Protein AF-A0A1R3GRG8-F1 (afdb_monomer_lite)

Foldseek 3Di:
DDDPQDPVDRPDDADDDPDQDDPVCLCVQVPDQFQEAEAPDADQVRVLVNVLSCVVVVHHYEYEADPPQDDDPVQKDKDWLLPDDQGPSSVSSCVCCCPVPVDRTPHIYIDGPDHRPDDPDPPPDDPDDDDPPDDDPPPDDDDDDDDDDDDDDDHD

Structure (mmCIF, N/CA/C/O backbone):
data_AF-A0A1R3GRG8-F1
#
_entry.id   AF-A0A1R3GRG8-F1
#
loop_
_atom_site.group_PDB
_atom_site.id
_atom_site.type_symbol
_atom_site.label_atom_id
_atom_site.label_alt_id
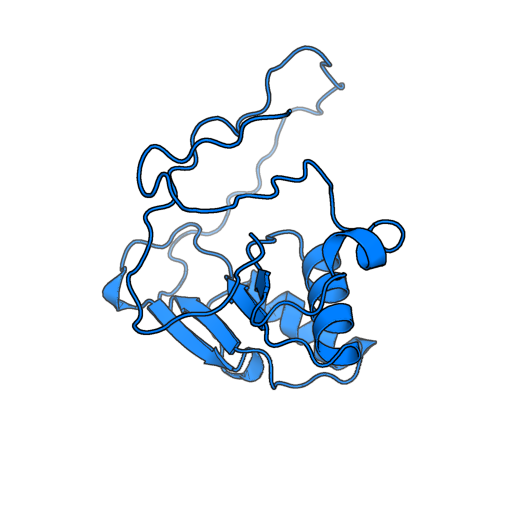_atom_site.label_comp_id
_atom_site.label_asym_id
_atom_site.label_entity_id
_atom_site.label_seq_id
_atom_site.pdbx_PDB_ins_code
_atom_site.Cartn_x
_atom_site.Cartn_y
_atom_site.Cartn_z
_atom_site.occupancy
_atom_site.B_iso_or_equiv
_atom_site.auth_seq_id
_atom_site.auth_comp_id
_atom_site.auth_asym_id
_atom_site.auth_atom_id
_atom_site.pdbx_PDB_model_num
ATOM 1 N N . MET A 1 1 ? -12.083 29.064 0.653 1.00 36.91 1 MET A N 1
ATOM 2 C CA . MET A 1 1 ? -12.461 28.361 -0.592 1.00 36.91 1 MET A CA 1
ATOM 3 C C . MET A 1 1 ? -11.155 27.931 -1.253 1.00 36.91 1 MET A C 1
ATOM 5 O O . MET A 1 1 ? -10.598 28.683 -2.039 1.00 36.91 1 MET A O 1
ATOM 9 N N . LEU A 1 2 ? -10.562 26.825 -0.795 1.00 38.34 2 LEU A N 1
ATOM 10 C CA . LEU A 1 2 ? -9.263 26.352 -1.289 1.00 38.34 2 LEU A CA 1
ATOM 11 C C . LEU A 1 2 ? -9.532 25.458 -2.500 1.00 38.34 2 LEU A C 1
ATOM 13 O O . LEU A 1 2 ? -10.153 24.411 -2.370 1.00 38.34 2 LEU A O 1
ATOM 17 N N . GLY A 1 3 ? -9.188 25.956 -3.685 1.00 44.47 3 GLY A N 1
ATOM 18 C CA . GLY A 1 3 ? -9.471 25.296 -4.953 1.00 44.47 3 GLY A CA 1
ATOM 19 C C . GLY A 1 3 ? -8.442 24.219 -5.273 1.00 44.47 3 GLY A C 1
ATOM 20 O O . GLY A 1 3 ? -7.265 24.512 -5.447 1.00 44.47 3 GLY A O 1
ATOM 21 N N . THR A 1 4 ? -8.907 22.988 -5.422 1.00 49.69 4 THR A N 1
ATOM 22 C CA . THR A 1 4 ? -8.177 21.843 -5.977 1.00 49.69 4 THR A CA 1
ATOM 23 C C . THR A 1 4 ? -8.708 21.560 -7.386 1.00 49.69 4 THR A C 1
ATOM 25 O O . THR A 1 4 ? -9.335 20.538 -7.650 1.00 49.69 4 THR A O 1
ATOM 28 N N . SER A 1 5 ? -8.531 22.499 -8.324 1.00 55.28 5 SER A N 1
ATOM 29 C CA . SER A 1 5 ? -9.047 22.306 -9.686 1.00 55.28 5 SER A CA 1
ATOM 30 C C . SER A 1 5 ? -8.204 21.277 -10.446 1.00 55.28 5 SER A C 1
ATOM 32 O O . SER A 1 5 ? -7.058 21.544 -10.816 1.00 55.28 5 SER A O 1
ATOM 34 N N . CYS A 1 6 ? -8.776 20.108 -10.723 1.00 65.88 6 CYS A N 1
ATOM 35 C CA . CYS A 1 6 ? -8.187 19.128 -11.626 1.00 65.88 6 CYS A CA 1
ATOM 36 C C . CYS A 1 6 ? -8.429 19.549 -13.079 1.00 65.88 6 CYS A C 1
ATOM 38 O O . CYS A 1 6 ? -9.559 19.518 -13.555 1.00 65.88 6 CYS A O 1
ATOM 40 N N . ASN A 1 7 ? -7.373 19.889 -13.822 1.00 83.50 7 ASN A N 1
ATOM 41 C CA . ASN A 1 7 ? -7.490 20.244 -15.246 1.00 83.50 7 ASN A CA 1
ATOM 42 C C . ASN A 1 7 ? -7.801 19.033 -16.160 1.00 83.50 7 ASN A C 1
ATOM 44 O O . ASN A 1 7 ? -7.895 19.170 -17.375 1.00 83.50 7 ASN A O 1
ATOM 48 N N . ILE A 1 8 ? -7.907 17.826 -15.592 1.00 86.94 8 ILE A N 1
ATOM 49 C CA . ILE A 1 8 ? -8.230 16.590 -16.321 1.00 86.94 8 ILE A CA 1
ATOM 50 C C . ILE A 1 8 ? -9.722 16.268 -16.193 1.00 86.94 8 ILE A C 1
ATOM 52 O O . ILE A 1 8 ? -10.352 15.867 -17.169 1.00 86.94 8 ILE A O 1
ATOM 56 N N . PHE A 1 9 ? -10.282 16.438 -14.994 1.00 87.94 9 PHE A N 1
ATOM 57 C CA . PHE A 1 9 ? -11.693 16.196 -14.709 1.00 87.94 9 PHE A CA 1
ATOM 58 C C . PHE A 1 9 ? -12.202 17.285 -13.752 1.00 87.94 9 PHE A C 1
ATOM 60 O O . PHE A 1 9 ? -12.098 17.113 -12.535 1.00 87.94 9 PHE A O 1
ATOM 67 N N . PRO A 1 10 ? -12.677 18.430 -14.278 1.00 86.81 10 PRO A N 1
ATOM 68 C CA . PRO A 1 10 ? -13.030 19.603 -13.474 1.00 86.81 10 PRO A CA 1
ATOM 69 C C . PRO A 1 10 ? -14.149 19.365 -12.456 1.00 86.81 10 PRO A C 1
ATOM 71 O O . PRO A 1 10 ? -14.221 20.061 -11.449 1.00 86.81 10 PRO A O 1
ATOM 74 N N . GLU A 1 11 ? -15.015 18.383 -12.701 1.00 89.94 11 GLU A N 1
ATOM 75 C CA . GLU A 1 11 ? -16.097 17.988 -11.799 1.00 89.94 11 GLU A CA 1
ATOM 76 C C . GLU A 1 11 ? -15.613 17.106 -10.635 1.00 89.94 11 GLU A C 1
ATOM 78 O O . GLU A 1 11 ? -16.390 16.802 -9.727 1.00 89.94 11 GLU A O 1
ATOM 83 N N . CYS A 1 12 ? -14.346 16.672 -10.652 1.00 87.75 12 CYS A N 1
ATOM 84 C CA . CYS A 1 12 ? -13.744 15.930 -9.551 1.00 87.75 12 CYS A CA 1
ATOM 85 C C . CYS A 1 12 ? -13.698 16.802 -8.296 1.00 87.75 12 CYS A C 1
ATOM 87 O O . CYS A 1 12 ? -13.105 17.879 -8.299 1.00 87.75 12 CYS A O 1
ATOM 89 N N . GLN A 1 13 ? -14.271 16.301 -7.206 1.00 87.00 13 GLN A N 1
ATOM 90 C CA . GLN A 1 13 ? -14.049 16.874 -5.887 1.00 87.00 13 GLN A CA 1
ATOM 91 C C . GLN A 1 13 ? -12.779 16.259 -5.312 1.00 87.00 13 GLN A C 1
ATOM 93 O O . GLN A 1 13 ? -12.706 15.044 -5.139 1.00 87.00 13 GLN A O 1
ATOM 98 N N . ILE A 1 14 ? -11.780 17.097 -5.051 1.00 87.88 14 ILE A N 1
ATOM 99 C CA . ILE A 1 14 ? -10.496 16.673 -4.500 1.00 87.88 14 ILE A CA 1
ATOM 100 C C . ILE A 1 14 ? -10.332 17.314 -3.129 1.00 87.88 14 ILE A C 1
ATOM 102 O O . ILE A 1 14 ? -10.296 18.538 -3.018 1.00 87.88 14 ILE A O 1
ATOM 106 N N . ASP A 1 15 ? -10.186 16.483 -2.107 1.00 88.44 15 ASP A N 1
ATOM 107 C CA . ASP A 1 15 ? -9.777 16.899 -0.769 1.00 88.44 15 ASP A CA 1
ATOM 108 C C . ASP A 1 15 ? -8.303 16.521 -0.577 1.00 88.44 15 ASP A C 1
ATOM 110 O O . ASP A 1 15 ? -7.983 15.382 -0.251 1.00 88.44 15 ASP A O 1
ATOM 114 N N . ALA A 1 16 ? -7.395 17.447 -0.893 1.00 89.06 16 ALA A N 1
ATOM 115 C CA . ALA A 1 16 ? -5.959 17.208 -0.781 1.00 89.06 16 ALA A CA 1
ATOM 116 C C . ALA A 1 16 ? -5.478 17.539 0.634 1.00 89.06 16 ALA A C 1
ATOM 118 O O . ALA A 1 16 ? -5.686 18.657 1.111 1.00 89.06 16 ALA A O 1
ATOM 119 N N . ARG A 1 17 ? -4.791 16.589 1.277 1.00 85.06 17 ARG A N 1
ATOM 120 C CA . ARG A 1 17 ? -4.282 16.741 2.644 1.00 85.06 17 ARG A CA 1
ATOM 121 C C . ARG A 1 17 ? -2.775 16.542 2.688 1.00 85.06 17 ARG A C 1
ATOM 123 O O . ARG A 1 17 ? -2.263 15.506 2.278 1.00 85.06 17 ARG A O 1
ATOM 130 N N . GLU A 1 18 ? -2.067 17.539 3.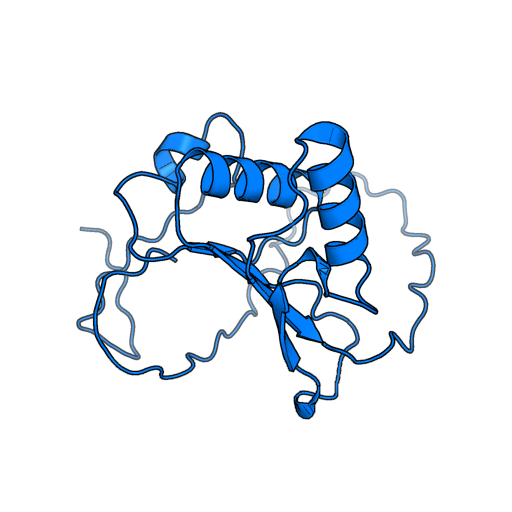200 1.00 88.62 18 GLU A N 1
ATOM 131 C CA . GLU A 1 18 ? -0.618 17.484 3.394 1.00 88.62 18 GLU A CA 1
ATOM 132 C C . GLU A 1 18 ? -0.313 16.935 4.793 1.00 88.62 18 GLU A C 1
ATOM 134 O O . GLU A 1 18 ? -0.030 17.679 5.728 1.00 88.62 18 GLU A O 1
ATOM 139 N N . LEU A 1 19 ? -0.453 15.616 4.949 1.00 85.56 19 LEU A N 1
ATOM 140 C CA . LEU A 1 19 ? -0.271 14.914 6.220 1.00 85.56 19 LEU A CA 1
ATOM 141 C C . LEU A 1 19 ? 0.588 13.665 6.027 1.00 85.56 19 LEU A C 1
ATOM 143 O O . LEU A 1 19 ? 0.456 12.944 5.039 1.00 85.56 19 LEU A O 1
ATOM 147 N N . LEU A 1 20 ? 1.445 13.386 7.008 1.00 88.06 20 LEU A N 1
ATOM 148 C CA . LEU A 1 20 ? 2.100 12.089 7.127 1.00 88.06 20 LEU A CA 1
ATOM 149 C C . LEU A 1 20 ? 1.225 11.157 7.962 1.00 88.06 20 LEU A C 1
ATOM 151 O O . LEU A 1 20 ? 0.583 11.576 8.926 1.00 88.06 20 LEU A O 1
ATOM 155 N N . TYR A 1 21 ? 1.208 9.882 7.585 1.00 90.06 21 TYR A N 1
ATOM 156 C CA . TYR A 1 21 ? 0.467 8.880 8.332 1.00 90.06 21 TYR A CA 1
ATOM 157 C C . TYR A 1 21 ? 1.235 8.459 9.587 1.00 90.06 21 TYR A C 1
ATOM 159 O O . TYR A 1 21 ? 2.352 7.946 9.502 1.00 90.06 21 TYR A O 1
ATOM 167 N N . ASP A 1 22 ? 0.599 8.618 10.739 1.00 87.94 22 ASP A N 1
ATOM 168 C CA . ASP A 1 22 ? 1.013 8.064 12.018 1.00 87.94 22 ASP A CA 1
ATOM 169 C C . ASP A 1 22 ? -0.226 7.732 12.870 1.00 87.94 22 ASP A C 1
ATOM 171 O O . ASP A 1 22 ? -1.370 7.873 12.437 1.00 87.94 22 ASP A O 1
ATOM 175 N N . SER A 1 23 ? -0.018 7.257 14.099 1.00 87.31 23 SER A N 1
ATOM 176 C CA . SER A 1 23 ? -1.124 6.898 14.994 1.00 87.31 23 SER A CA 1
ATOM 177 C C . SER A 1 23 ? -2.021 8.076 15.389 1.00 87.31 23 SER A C 1
ATOM 179 O O . SER A 1 23 ? -3.168 7.856 15.768 1.00 87.31 23 SER A O 1
ATOM 181 N N . SER A 1 24 ? -1.504 9.306 15.363 1.00 91.19 24 SER A N 1
ATOM 182 C CA . SER A 1 24 ? -2.253 10.513 15.721 1.00 91.19 24 SER A CA 1
ATOM 183 C C . SER A 1 24 ? -3.081 11.057 14.556 1.00 91.19 24 SER A C 1
ATOM 185 O O . SER A 1 24 ? -4.168 11.580 14.793 1.00 91.19 24 SER A O 1
ATOM 187 N N . SER A 1 25 ? -2.619 10.871 13.314 1.00 89.44 25 SER A N 1
ATOM 188 C CA . SER A 1 25 ? -3.325 11.289 12.095 1.00 89.44 25 SER A CA 1
ATOM 189 C C . SER A 1 25 ? -4.243 10.212 11.499 1.00 89.44 25 SER A C 1
ATOM 191 O O . SER A 1 25 ? -5.028 10.514 10.600 1.00 89.44 25 SER A O 1
ATOM 193 N N . GLU A 1 26 ? -4.202 8.972 12.007 1.00 90.56 26 GLU A N 1
ATOM 194 C CA . GLU A 1 26 ? -4.985 7.838 11.486 1.00 90.56 26 GLU A CA 1
ATOM 195 C C . GLU A 1 26 ? -6.481 8.156 11.344 1.00 90.56 26 GLU A C 1
ATOM 197 O O . GLU A 1 26 ? -7.069 7.883 10.299 1.00 90.56 26 GLU A O 1
ATOM 202 N N . GLU A 1 27 ? -7.103 8.714 12.387 1.00 91.31 27 GLU A N 1
ATOM 203 C CA . GLU A 1 27 ? -8.543 8.990 12.373 1.00 91.31 27 GLU A CA 1
ATOM 204 C C . GLU A 1 27 ? -8.899 10.057 11.347 1.00 91.31 27 GLU A C 1
ATOM 206 O O . GLU A 1 27 ? -9.891 9.924 10.640 1.00 91.31 27 GLU A O 1
ATOM 211 N N . GLU A 1 28 ? -8.068 11.087 11.219 1.00 90.31 28 GLU A N 1
ATOM 212 C CA . GLU A 1 28 ? -8.277 12.125 10.223 1.00 90.31 28 GLU A CA 1
ATOM 213 C C . GLU A 1 28 ? -8.185 11.534 8.812 1.00 90.31 28 GLU A C 1
ATOM 215 O O . GLU A 1 28 ? -9.119 11.691 8.021 1.00 90.31 28 GLU A O 1
ATOM 220 N N . ILE A 1 29 ? -7.110 10.794 8.520 1.00 89.94 29 ILE A N 1
ATOM 221 C CA . ILE A 1 29 ? -6.810 10.247 7.189 1.00 89.94 29 ILE A CA 1
ATOM 222 C C . ILE A 1 29 ? -7.809 9.158 6.771 1.00 89.94 29 ILE A C 1
ATOM 224 O O . ILE A 1 29 ? -8.241 9.140 5.621 1.00 89.94 29 ILE A O 1
ATOM 228 N N . LEU A 1 30 ? -8.195 8.258 7.680 1.00 90.75 30 LEU A N 1
ATOM 229 C CA . LEU A 1 30 ? -9.062 7.106 7.381 1.00 90.75 30 LEU A CA 1
ATOM 230 C C . LEU A 1 30 ? -10.544 7.334 7.732 1.00 90.75 30 LEU A C 1
ATOM 232 O O . LEU A 1 30 ? -11.329 6.379 7.742 1.00 90.75 30 LEU A O 1
ATOM 236 N N . SER A 1 31 ? -10.941 8.571 8.043 1.00 86.94 31 SER A N 1
ATOM 237 C CA . SER A 1 31 ? -12.345 8.935 8.274 1.00 86.94 31 SER A CA 1
ATOM 238 C C . SER A 1 31 ? -13.185 8.898 6.988 1.00 86.94 31 SER A C 1
ATOM 240 O O . SER A 1 31 ? -12.680 8.820 5.871 1.00 86.94 31 SER A O 1
ATOM 242 N N . GLY A 1 32 ? -14.512 8.968 7.137 1.00 83.62 32 GLY A N 1
ATOM 243 C CA . GLY A 1 32 ? -15.425 9.213 6.013 1.00 83.62 32 GLY A CA 1
ATOM 244 C C . GLY A 1 32 ? -15.890 7.979 5.235 1.00 83.62 32 GLY A C 1
ATOM 245 O O . GLY A 1 32 ? -16.634 8.145 4.273 1.00 83.62 32 GLY A O 1
ATOM 246 N N . ASN A 1 33 ? -15.530 6.762 5.666 1.00 84.62 33 ASN A N 1
ATOM 247 C CA . ASN A 1 33 ? -15.930 5.490 5.040 1.00 84.62 33 ASN A CA 1
ATOM 248 C C . ASN A 1 33 ? -15.698 5.469 3.517 1.00 84.62 33 ASN A C 1
ATOM 250 O O . ASN A 1 33 ? -16.662 5.357 2.752 1.00 84.62 33 ASN A O 1
ATOM 254 N N . PRO A 1 34 ? -14.439 5.588 3.062 1.00 91.00 34 PRO A N 1
ATOM 255 C CA . PRO A 1 34 ? -14.140 5.541 1.640 1.00 91.00 34 PRO A CA 1
ATOM 256 C C . PRO A 1 34 ? -14.585 4.201 1.042 1.00 91.00 34 PRO A C 1
ATOM 258 O O . PRO A 1 34 ? -14.416 3.145 1.658 1.00 91.00 34 PRO A O 1
ATOM 261 N N . ASP A 1 35 ? -15.107 4.228 -0.187 1.00 91.44 35 ASP A N 1
ATOM 262 C CA . ASP A 1 35 ? -15.422 2.999 -0.926 1.00 91.44 35 ASP A CA 1
ATOM 263 C C . ASP A 1 35 ? -14.162 2.148 -1.133 1.00 91.44 35 ASP A C 1
ATOM 265 O O . ASP A 1 35 ? -14.223 0.913 -1.208 1.00 91.44 35 ASP A O 1
ATOM 269 N N . PHE A 1 36 ? -13.019 2.831 -1.225 1.00 95.06 36 PHE A N 1
ATOM 270 C CA . PHE A 1 36 ? -11.735 2.222 -1.462 1.00 95.06 36 PHE A CA 1
ATOM 271 C C . PHE A 1 36 ? -10.570 3.119 -1.017 1.00 95.06 36 PHE A C 1
ATOM 273 O O . PHE A 1 36 ? -10.639 4.343 -1.122 1.00 95.06 36 PHE A O 1
ATOM 280 N N . VAL A 1 37 ? -9.480 2.492 -0.585 1.00 95.81 37 VAL A N 1
ATOM 281 C CA . VAL A 1 37 ? -8.231 3.126 -0.158 1.00 95.81 37 VAL A CA 1
ATOM 282 C C . VAL A 1 37 ? -7.096 2.668 -1.073 1.00 95.81 37 VAL A C 1
ATOM 284 O O . VAL A 1 37 ? -6.915 1.469 -1.298 1.00 95.81 37 VAL A O 1
ATOM 287 N N . LEU A 1 38 ? -6.322 3.612 -1.603 1.00 96.69 38 LEU A N 1
ATOM 288 C CA . LEU A 1 38 ? -5.149 3.325 -2.429 1.00 96.69 38 LEU A CA 1
ATOM 289 C C . LEU A 1 38 ? -3.882 3.653 -1.640 1.00 96.69 38 LEU A C 1
ATOM 291 O O . LEU A 1 38 ? -3.634 4.801 -1.300 1.00 96.69 38 LEU A O 1
ATOM 295 N N . ASP A 1 39 ? -3.074 2.641 -1.350 1.00 96.19 39 ASP A N 1
ATOM 296 C CA . ASP A 1 39 ? -1.843 2.807 -0.578 1.00 96.19 39 ASP A CA 1
ATOM 297 C C . ASP A 1 39 ? -0.619 2.864 -1.500 1.00 96.19 39 ASP A C 1
ATOM 299 O O . ASP A 1 39 ? -0.290 1.884 -2.168 1.00 96.19 39 ASP A O 1
ATOM 303 N N . CYS A 1 40 ? 0.090 3.993 -1.480 1.00 94.69 40 CYS A N 1
ATOM 304 C CA . CYS A 1 40 ? 1.340 4.227 -2.214 1.00 94.69 40 CYS A CA 1
ATOM 305 C C . CYS A 1 40 ? 2.539 4.499 -1.279 1.00 94.69 40 CYS A C 1
ATOM 307 O O . CYS A 1 40 ? 3.503 5.153 -1.674 1.00 94.69 40 CYS A O 1
ATOM 309 N N . ILE A 1 41 ? 2.482 4.033 -0.027 1.00 92.56 41 ILE A N 1
ATOM 310 C CA . ILE A 1 41 ? 3.525 4.237 0.987 1.00 92.56 41 ILE A CA 1
ATOM 311 C C . ILE A 1 41 ? 4.692 3.267 0.752 1.00 92.56 41 ILE A C 1
ATOM 313 O O . ILE A 1 41 ? 4.484 2.064 0.591 1.00 92.56 41 ILE A O 1
ATOM 317 N N . GLU A 1 42 ? 5.928 3.771 0.806 1.00 89.75 42 GLU A N 1
ATOM 318 C CA . GLU A 1 42 ? 7.153 2.970 0.614 1.00 89.75 42 GLU A CA 1
ATOM 319 C C . GLU A 1 42 ? 7.912 2.679 1.926 1.00 89.75 42 GLU A C 1
ATOM 321 O O . GLU A 1 42 ? 8.723 1.754 1.989 1.00 89.75 42 GLU A O 1
ATOM 326 N N . ASN A 1 43 ? 7.658 3.438 3.000 1.00 92.38 43 ASN A N 1
ATOM 327 C CA . ASN A 1 43 ? 8.233 3.151 4.316 1.00 92.38 43 ASN A CA 1
ATOM 328 C C . ASN A 1 43 ? 7.550 1.919 4.937 1.00 92.38 43 ASN A C 1
ATOM 330 O O . ASN A 1 43 ? 6.329 1.897 5.080 1.00 92.38 43 ASN A O 1
ATOM 334 N N . ILE A 1 44 ? 8.339 0.909 5.322 1.00 93.50 44 ILE A N 1
ATOM 335 C CA . ILE A 1 44 ? 7.831 -0.390 5.797 1.00 93.50 44 ILE A CA 1
ATOM 336 C C . ILE A 1 44 ? 6.931 -0.232 7.027 1.00 93.50 44 ILE A C 1
ATOM 338 O O . ILE A 1 44 ? 5.803 -0.719 7.007 1.00 93.50 44 ILE A O 1
ATOM 342 N N . ASP A 1 45 ? 7.404 0.452 8.070 1.00 93.06 45 ASP A N 1
ATOM 343 C CA . ASP A 1 45 ? 6.694 0.543 9.3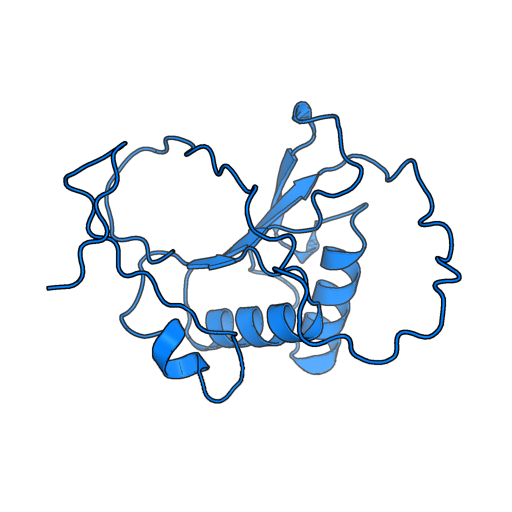53 1.00 93.06 45 ASP A CA 1
ATOM 344 C C . ASP A 1 45 ? 5.382 1.320 9.212 1.00 93.06 45 ASP A C 1
ATOM 346 O O . ASP A 1 45 ? 4.328 0.881 9.679 1.00 93.06 45 ASP A O 1
ATOM 350 N N . THR A 1 46 ? 5.433 2.435 8.479 1.00 95.31 46 THR A N 1
ATOM 351 C CA . THR A 1 46 ? 4.262 3.274 8.190 1.00 95.31 46 THR A CA 1
ATOM 352 C C . THR A 1 46 ? 3.224 2.486 7.396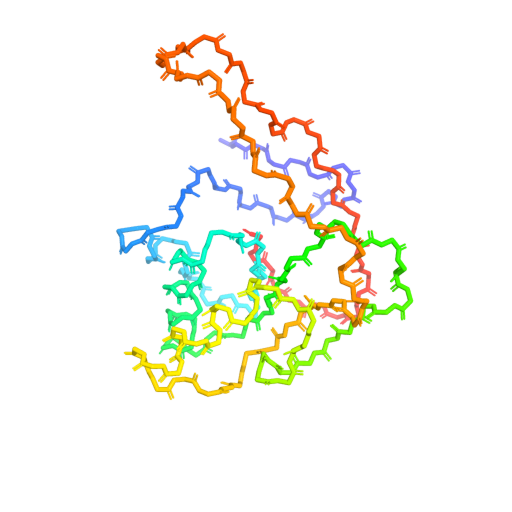 1.00 95.31 46 THR A C 1
ATOM 354 O O . THR A 1 46 ? 2.049 2.470 7.754 1.00 95.31 46 THR A O 1
ATOM 357 N N . LYS A 1 47 ? 3.660 1.766 6.354 1.00 95.75 47 LYS A N 1
ATOM 358 C CA . LYS A 1 47 ? 2.784 0.945 5.513 1.00 95.75 47 LYS A CA 1
ATOM 359 C C . LYS A 1 47 ? 2.140 -0.196 6.295 1.00 95.75 47 LYS A C 1
ATOM 361 O O . LYS A 1 47 ? 0.953 -0.453 6.139 1.00 95.75 47 LYS A O 1
ATOM 366 N N . VAL A 1 48 ? 2.899 -0.878 7.154 1.00 97.62 48 VAL A N 1
ATOM 367 C CA . VAL A 1 48 ? 2.359 -1.939 8.018 1.00 97.62 48 VAL A CA 1
ATOM 368 C C . VAL A 1 48 ? 1.289 -1.369 8.944 1.00 97.62 48 VAL A C 1
ATOM 370 O O . VAL A 1 48 ? 0.179 -1.897 8.963 1.00 97.62 48 VAL A O 1
ATOM 373 N N . SER A 1 49 ? 1.585 -0.275 9.652 1.00 97.00 49 SER A N 1
ATOM 374 C CA . SER A 1 49 ? 0.624 0.393 10.542 1.00 97.00 49 SER A CA 1
ATOM 375 C C . SER A 1 49 ? -0.653 0.812 9.797 1.00 97.00 49 SER A C 1
ATOM 377 O O . SER A 1 49 ? -1.765 0.541 10.253 1.00 97.00 49 SER A O 1
ATOM 379 N N . PHE A 1 50 ? -0.500 1.381 8.599 1.00 96.94 50 PHE A N 1
ATOM 380 C CA . PHE A 1 50 ? -1.603 1.784 7.725 1.00 96.94 50 PHE A CA 1
ATOM 381 C C . PHE A 1 50 ? -2.492 0.610 7.302 1.00 96.94 50 PHE A C 1
ATOM 383 O O . PHE A 1 50 ? -3.718 0.660 7.426 1.00 96.94 50 PHE A O 1
ATOM 390 N N . LEU A 1 51 ? -1.885 -0.481 6.829 1.00 97.75 51 LEU A N 1
ATOM 391 C CA . LEU A 1 51 ? -2.621 -1.663 6.384 1.00 97.75 51 LEU A CA 1
ATOM 392 C C . LEU A 1 51 ? -3.335 -2.360 7.545 1.00 97.75 51 LEU A C 1
ATOM 394 O O . LEU A 1 51 ? -4.470 -2.804 7.378 1.00 97.75 51 LEU A O 1
ATOM 398 N N . VAL A 1 52 ? -2.718 -2.411 8.730 1.00 98.00 52 VAL A N 1
ATOM 399 C CA . VAL A 1 52 ? -3.365 -2.916 9.952 1.00 98.00 52 VAL A CA 1
ATOM 400 C C . VAL A 1 52 ? -4.605 -2.090 10.281 1.00 98.00 52 VAL A C 1
ATOM 402 O O . VAL A 1 52 ? -5.656 -2.666 10.562 1.00 98.00 52 VAL A O 1
ATOM 405 N N . ALA A 1 53 ? -4.513 -0.760 10.218 1.00 96.81 53 ALA A N 1
ATOM 406 C CA . ALA A 1 53 ? -5.650 0.118 10.469 1.00 96.81 53 ALA A CA 1
ATOM 407 C C . ALA A 1 53 ? -6.778 -0.097 9.452 1.00 96.81 53 ALA A C 1
ATOM 409 O O . ALA A 1 53 ? -7.938 -0.218 9.850 1.00 96.81 53 ALA A O 1
ATOM 410 N N . CYS A 1 54 ? -6.449 -0.230 8.163 1.00 96.75 54 CYS A N 1
ATOM 411 C CA . CYS A 1 54 ? -7.428 -0.526 7.115 1.00 96.75 54 CYS A CA 1
ATOM 412 C C . CYS A 1 54 ? -8.147 -1.858 7.366 1.00 96.75 54 CYS A C 1
ATOM 414 O O . CYS A 1 54 ? -9.377 -1.900 7.361 1.00 96.75 54 CYS A O 1
ATOM 416 N N . VAL A 1 55 ? -7.398 -2.930 7.653 1.00 96.88 55 VAL A N 1
ATOM 417 C CA . VAL A 1 55 ? -7.966 -4.257 7.951 1.00 96.88 55 VAL A CA 1
ATOM 418 C C . VAL A 1 55 ? -8.835 -4.211 9.208 1.00 96.88 55 VAL A C 1
ATOM 420 O O . VAL A 1 55 ? -9.956 -4.714 9.193 1.00 96.88 55 VAL A O 1
ATOM 423 N N . ARG A 1 56 ? -8.365 -3.558 10.280 1.00 96.38 56 ARG A N 1
ATOM 424 C CA . ARG A 1 56 ? -9.112 -3.388 11.538 1.00 96.38 56 ARG A CA 1
ATOM 425 C C . ARG A 1 56 ? -10.436 -2.650 11.334 1.00 96.38 56 ARG A C 1
ATOM 427 O O . ARG A 1 56 ? -11.425 -2.994 11.974 1.00 96.38 56 ARG A O 1
ATOM 434 N N . ARG A 1 57 ? -10.448 -1.637 10.466 1.00 94.94 57 ARG A N 1
ATOM 435 C CA . ARG A 1 57 ? -11.632 -0.828 10.134 1.00 94.94 57 ARG A CA 1
ATOM 436 C C . ARG A 1 57 ? -12.526 -1.483 9.070 1.00 94.94 57 ARG A C 1
ATOM 438 O O . ARG A 1 57 ? -13.605 -0.970 8.801 1.00 94.94 57 ARG A O 1
ATOM 445 N N . GLY A 1 58 ? -12.101 -2.598 8.469 1.00 95.00 58 GLY A N 1
ATOM 446 C CA . GLY A 1 58 ? -12.829 -3.252 7.379 1.00 95.00 58 GLY A CA 1
ATOM 447 C C . GLY A 1 58 ? -12.855 -2.437 6.081 1.00 95.00 58 GLY A C 1
ATOM 448 O O . GLY A 1 58 ? -13.802 -2.559 5.307 1.00 95.00 58 GLY A O 1
ATOM 449 N N . LEU A 1 59 ? -11.847 -1.589 5.850 1.00 94.69 59 LEU A N 1
ATOM 450 C CA . LEU A 1 59 ? -11.737 -0.774 4.641 1.00 94.69 59 LEU A CA 1
ATOM 451 C C . LEU A 1 59 ? -11.189 -1.601 3.472 1.00 94.69 59 LEU A C 1
ATOM 453 O O . LEU A 1 59 ? -10.232 -2.364 3.623 1.00 94.69 59 LEU A O 1
ATOM 457 N N . ASN A 1 60 ? -11.759 -1.401 2.282 1.00 94.12 60 ASN A N 1
ATOM 458 C CA . ASN A 1 60 ? -11.243 -2.004 1.055 1.00 94.12 60 ASN A CA 1
ATOM 459 C C . ASN A 1 60 ? -9.968 -1.271 0.631 1.00 94.12 60 ASN A C 1
ATOM 461 O O . ASN A 1 60 ? -10.038 -0.122 0.206 1.00 94.12 60 ASN A O 1
ATOM 465 N N . VAL A 1 61 ? -8.812 -1.923 0.732 1.00 96.38 61 VAL A N 1
ATOM 466 C CA . VAL A 1 61 ? -7.513 -1.326 0.391 1.00 96.38 61 VAL A CA 1
ATOM 467 C C . VAL A 1 61 ? -6.853 -2.057 -0.777 1.00 96.38 61 VAL A C 1
ATOM 469 O O . VAL A 1 61 ? -6.887 -3.282 -0.824 1.00 96.38 61 VAL A O 1
ATOM 472 N N . LEU A 1 62 ? -6.224 -1.326 -1.703 1.00 97.50 62 LEU A N 1
ATOM 473 C CA . LEU A 1 62 ? -5.275 -1.840 -2.703 1.00 97.50 62 LEU A CA 1
ATOM 474 C C . LEU A 1 62 ? -3.945 -1.153 -2.463 1.00 97.50 62 LEU A C 1
ATOM 476 O O . LEU A 1 62 ? -3.857 0.072 -2.497 1.00 97.50 62 LEU A O 1
ATOM 480 N N . SER A 1 63 ? -2.907 -1.948 -2.254 1.00 97.38 63 SER A N 1
ATOM 481 C CA . SER A 1 63 ? -1.597 -1.426 -1.894 1.00 97.38 63 SER A CA 1
ATOM 482 C C . SER A 1 63 ? -0.588 -1.614 -3.021 1.00 97.38 63 SER A C 1
ATOM 484 O O . SER A 1 63 ? -0.440 -2.696 -3.583 1.00 97.38 63 SER A O 1
ATOM 486 N N . ALA A 1 64 ? 0.116 -0.554 -3.389 1.00 94.88 64 ALA A N 1
ATOM 487 C CA . ALA A 1 64 ? 1.265 -0.624 -4.271 1.00 94.88 64 ALA A CA 1
ATOM 488 C C . ALA A 1 64 ? 2.502 -1.069 -3.485 1.00 94.88 64 ALA A C 1
ATOM 490 O O . ALA A 1 64 ? 2.679 -0.730 -2.312 1.00 94.88 64 ALA A O 1
ATOM 491 N N . THR A 1 65 ? 3.368 -1.836 -4.138 1.00 91.00 65 THR A N 1
ATOM 492 C CA . THR A 1 65 ? 4.672 -2.227 -3.594 1.00 91.00 65 THR A CA 1
ATOM 493 C C . THR A 1 65 ? 5.797 -1.623 -4.433 1.00 91.00 65 THR A C 1
ATOM 495 O O . THR A 1 65 ? 5.548 -0.906 -5.401 1.00 91.00 65 THR A O 1
ATOM 498 N N . GLY A 1 66 ? 7.047 -1.985 -4.130 1.00 86.56 66 GLY A N 1
ATOM 499 C CA . GLY A 1 66 ? 8.218 -1.386 -4.760 1.00 86.56 66 GLY A CA 1
ATOM 500 C C . GLY A 1 66 ? 8.193 -1.445 -6.294 1.00 86.56 66 GLY A C 1
ATOM 501 O O . GLY A 1 66 ? 8.290 -2.515 -6.907 1.00 86.56 66 GLY A O 1
ATOM 502 N N . ALA A 1 67 ? 8.127 -0.270 -6.921 1.00 85.88 67 ALA A N 1
ATOM 503 C CA . ALA A 1 67 ? 8.202 -0.100 -8.375 1.00 85.88 67 ALA A CA 1
ATOM 504 C C . ALA A 1 67 ? 9.631 0.193 -8.879 1.00 85.88 67 ALA A C 1
ATOM 506 O O . ALA A 1 67 ? 9.894 0.176 -10.083 1.00 85.88 67 ALA A O 1
ATOM 507 N N . GLY A 1 68 ? 10.570 0.453 -7.964 1.00 84.81 68 GLY A N 1
ATOM 508 C CA . GLY A 1 68 ? 11.954 0.791 -8.288 1.00 84.81 68 GLY A CA 1
ATOM 509 C C . GLY A 1 68 ? 12.706 -0.331 -9.013 1.00 84.81 68 GLY A C 1
ATOM 510 O O . GLY A 1 68 ? 12.527 -1.516 -8.727 1.00 84.81 68 GLY A O 1
ATOM 511 N N . ALA A 1 69 ? 13.589 0.056 -9.941 1.00 84.25 69 ALA A N 1
ATOM 512 C CA . ALA A 1 69 ? 14.436 -0.854 -10.724 1.00 84.25 69 ALA A CA 1
ATOM 513 C C . ALA A 1 69 ? 13.659 -1.947 -11.495 1.00 84.25 69 ALA A C 1
ATOM 515 O O . ALA A 1 69 ? 14.168 -3.054 -11.700 1.00 84.25 69 ALA A O 1
ATOM 516 N N . ARG A 1 70 ? 12.433 -1.620 -11.926 1.00 86.88 70 ARG A N 1
ATOM 517 C CA . ARG A 1 70 ? 11.588 -2.413 -12.830 1.00 86.88 70 ARG A CA 1
ATOM 518 C C . ARG A 1 70 ? 11.457 -1.702 -14.166 1.00 86.88 70 ARG A C 1
ATOM 520 O O . ARG A 1 70 ? 11.370 -0.477 -14.197 1.00 86.88 70 ARG A O 1
ATOM 527 N N . THR A 1 71 ? 11.419 -2.453 -15.256 1.00 90.38 71 THR A N 1
ATOM 528 C CA . THR A 1 71 ? 11.257 -1.881 -16.604 1.00 90.38 71 THR A CA 1
ATOM 529 C C . THR A 1 71 ? 10.183 -2.580 -17.423 1.00 90.38 71 THR A C 1
ATOM 531 O O . THR A 1 71 ? 9.619 -1.973 -18.331 1.00 90.38 71 THR A O 1
ATOM 534 N N . ASP A 1 72 ? 9.857 -3.830 -17.101 1.00 89.50 72 ASP A N 1
ATOM 535 C CA . ASP A 1 72 ? 8.877 -4.606 -17.853 1.00 89.50 72 ASP A CA 1
ATOM 536 C C . ASP A 1 72 ? 7.466 -4.441 -17.264 1.00 89.50 72 ASP A C 1
ATOM 538 O O . ASP A 1 72 ? 7.048 -5.180 -16.366 1.00 89.50 72 ASP A O 1
ATOM 542 N N . LEU A 1 73 ? 6.709 -3.473 -17.793 1.00 91.19 73 LEU A N 1
ATOM 543 C CA . LEU A 1 73 ? 5.321 -3.207 -17.385 1.00 91.19 73 LEU A CA 1
ATOM 544 C C . LEU A 1 73 ? 4.389 -4.409 -17.616 1.00 91.19 73 LEU A C 1
ATOM 546 O O . LEU A 1 73 ? 3.385 -4.549 -16.918 1.00 91.19 73 LEU A O 1
ATOM 550 N N . THR A 1 74 ? 4.725 -5.324 -18.533 1.00 94.00 74 THR A N 1
ATOM 551 C CA . THR A 1 74 ? 3.902 -6.516 -18.815 1.00 94.00 74 THR A CA 1
ATOM 552 C C . THR A 1 74 ? 3.895 -7.522 -17.661 1.00 94.00 74 THR A C 1
ATOM 554 O O . THR A 1 74 ? 3.090 -8.459 -17.648 1.00 94.00 74 THR A O 1
ATOM 557 N N . ARG A 1 75 ? 4.765 -7.327 -16.659 1.00 92.69 75 ARG A N 1
ATOM 558 C CA . ARG A 1 75 ? 4.899 -8.173 -15.463 1.00 92.69 75 ARG A CA 1
ATOM 559 C C . ARG A 1 75 ? 4.178 -7.641 -14.232 1.00 92.69 75 ARG A C 1
ATOM 561 O O . ARG A 1 75 ? 4.255 -8.289 -13.188 1.00 92.69 75 ARG A O 1
ATOM 568 N N . ILE A 1 76 ? 3.482 -6.511 -14.338 1.00 94.62 76 ILE A N 1
ATOM 569 C CA . ILE A 1 76 ? 2.656 -5.987 -13.247 1.00 94.62 76 ILE A CA 1
ATOM 570 C C . ILE A 1 76 ? 1.445 -6.901 -13.044 1.00 94.62 76 ILE A C 1
ATOM 572 O O . ILE A 1 76 ? 0.784 -7.301 -14.006 1.00 94.62 76 ILE A O 1
ATOM 576 N N . ARG A 1 77 ? 1.163 -7.266 -11.797 1.00 94.94 77 ARG A N 1
ATOM 577 C CA . ARG A 1 77 ? 0.027 -8.104 -11.403 1.00 94.94 77 ARG A CA 1
ATOM 578 C C . ARG A 1 77 ? -0.647 -7.530 -10.166 1.00 94.94 77 ARG A C 1
ATOM 580 O O . ARG A 1 77 ? 0.004 -6.878 -9.353 1.00 94.94 77 ARG A O 1
ATOM 587 N N . VAL A 1 78 ? -1.936 -7.836 -10.038 1.00 96.88 78 VAL A N 1
ATOM 588 C CA . VAL A 1 78 ? -2.703 -7.652 -8.807 1.00 96.88 78 VAL A CA 1
ATOM 589 C C . VAL A 1 78 ? -2.944 -9.024 -8.204 1.00 96.88 78 VAL A C 1
ATOM 591 O O . VAL A 1 78 ? -3.519 -9.885 -8.867 1.00 96.88 78 VAL A O 1
ATOM 594 N N . VAL A 1 79 ? -2.460 -9.239 -6.987 1.00 96.56 79 VAL A N 1
ATOM 595 C CA . VAL A 1 79 ? -2.592 -10.506 -6.247 1.00 96.56 79 VAL A CA 1
ATOM 596 C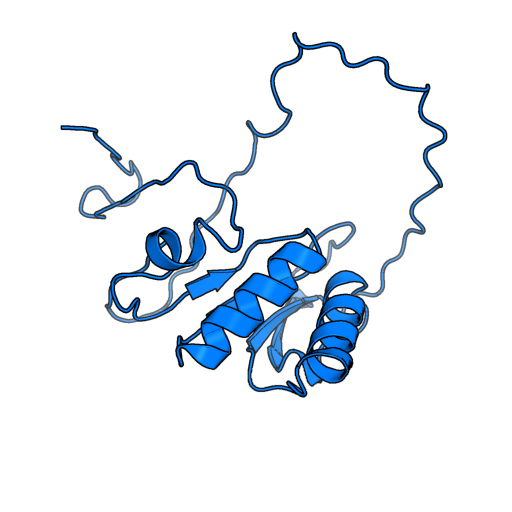 C . VAL A 1 79 ? -2.803 -10.213 -4.768 1.00 96.56 79 VAL A C 1
ATOM 598 O O . VAL A 1 79 ? -2.594 -9.085 -4.332 1.00 96.56 79 VAL A O 1
ATOM 601 N N . ASP A 1 80 ? -3.163 -11.215 -3.975 1.00 97.56 80 ASP A N 1
ATOM 602 C CA . ASP A 1 80 ? -3.098 -11.095 -2.519 1.00 97.56 80 ASP A CA 1
ATOM 603 C C . ASP A 1 80 ? -1.645 -10.869 -2.072 1.00 97.56 80 ASP A C 1
ATOM 605 O O . ASP A 1 80 ? -0.719 -11.505 -2.585 1.00 97.56 80 ASP A O 1
ATOM 609 N N . LEU A 1 81 ? -1.429 -9.987 -1.095 1.00 96.94 81 LEU A N 1
ATOM 610 C CA . LEU A 1 81 ? -0.114 -9.673 -0.552 1.00 96.94 81 LEU A CA 1
ATOM 611 C C . LEU A 1 81 ? 0.677 -10.947 -0.244 1.00 96.94 81 LEU A C 1
ATOM 613 O O . LEU A 1 81 ? 1.867 -10.980 -0.564 1.00 96.94 81 LEU A O 1
ATOM 617 N N . ARG A 1 82 ? 0.030 -11.995 0.287 1.00 96.31 82 ARG A N 1
ATOM 618 C CA . ARG A 1 82 ? 0.637 -13.291 0.637 1.00 96.31 82 ARG A CA 1
ATOM 619 C C . ARG A 1 82 ? 1.327 -13.987 -0.541 1.00 96.31 82 ARG A C 1
ATOM 621 O O . ARG A 1 82 ? 2.312 -14.694 -0.335 1.00 96.31 82 ARG A O 1
ATOM 628 N N . GLU A 1 83 ? 0.836 -13.765 -1.757 1.00 95.75 83 GLU A N 1
ATOM 629 C CA . GLU A 1 83 ? 1.314 -14.381 -3.002 1.00 95.75 83 GLU A CA 1
ATOM 630 C C . GLU A 1 83 ? 2.392 -13.548 -3.705 1.00 95.75 83 GLU A C 1
ATOM 632 O O . GLU A 1 83 ? 3.045 -14.023 -4.636 1.00 95.75 83 GLU A O 1
ATOM 637 N N . SER A 1 84 ? 2.607 -12.300 -3.281 1.00 94.00 84 SER A N 1
ATOM 638 C CA . SER A 1 84 ? 3.586 -11.431 -3.931 1.00 94.00 84 SER A CA 1
ATOM 639 C C . SER A 1 84 ? 5.022 -11.945 -3.751 1.00 94.00 84 SER A C 1
ATOM 641 O O . SER A 1 84 ? 5.453 -12.404 -2.688 1.00 94.00 84 SER A O 1
ATOM 643 N N . THR A 1 85 ? 5.807 -11.878 -4.823 1.00 92.56 85 THR A N 1
ATOM 644 C CA . THR A 1 85 ? 7.174 -12.416 -4.892 1.00 92.56 85 THR A CA 1
ATOM 645 C C . THR A 1 85 ? 8.132 -11.413 -5.520 1.00 92.56 85 THR A C 1
ATOM 647 O O . THR A 1 85 ? 7.725 -10.394 -6.060 1.00 92.56 85 THR A O 1
ATOM 650 N N . ASN A 1 86 ? 9.436 -11.684 -5.434 1.00 89.88 86 ASN A N 1
ATOM 651 C CA . ASN A 1 86 ? 10.493 -10.881 -6.062 1.00 89.88 86 ASN A CA 1
ATOM 652 C C . ASN A 1 86 ? 10.564 -9.399 -5.654 1.00 89.88 86 ASN A C 1
ATOM 654 O O . ASN A 1 86 ? 11.386 -8.682 -6.218 1.00 89.88 86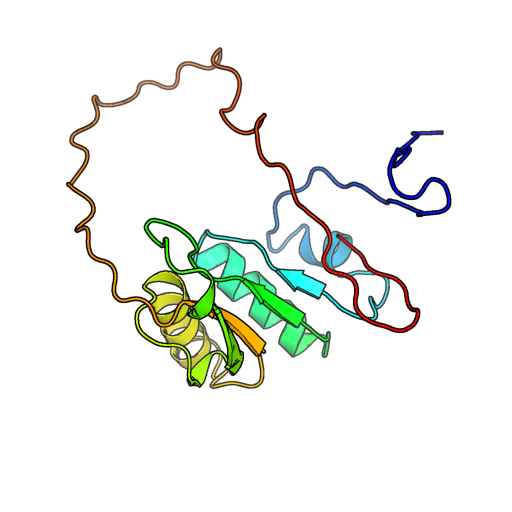 ASN A O 1
ATOM 658 N N . ASP A 1 87 ? 9.804 -8.959 -4.652 1.00 91.12 87 ASP A N 1
ATOM 659 C CA . ASP A 1 87 ? 9.772 -7.581 -4.170 1.00 91.12 87 ASP A CA 1
ATOM 660 C C . ASP A 1 87 ? 10.176 -7.489 -2.676 1.00 91.12 87 ASP A C 1
ATOM 662 O O . ASP A 1 87 ? 9.560 -8.144 -1.830 1.00 91.12 87 ASP A O 1
ATOM 666 N N . PRO A 1 88 ? 11.248 -6.746 -2.325 1.00 91.88 88 PRO A N 1
ATOM 667 C CA . PRO A 1 88 ? 11.710 -6.616 -0.943 1.00 91.88 88 PRO A CA 1
ATOM 668 C C . PRO A 1 88 ? 10.712 -5.927 -0.009 1.00 91.88 88 PRO A C 1
ATOM 670 O O . PRO A 1 88 ? 10.582 -6.372 1.129 1.00 91.88 88 PRO A O 1
ATOM 673 N N . LEU A 1 89 ? 10.004 -4.893 -0.482 1.00 92.75 89 LEU A N 1
ATOM 674 C CA . LEU A 1 89 ? 9.046 -4.145 0.335 1.00 92.75 89 LEU A CA 1
ATOM 675 C C . LEU A 1 89 ? 7.901 -5.058 0.780 1.00 92.75 89 LEU A C 1
ATOM 677 O O . LEU A 1 89 ? 7.683 -5.245 1.974 1.00 92.75 89 LEU A O 1
ATOM 681 N N . SER A 1 90 ? 7.242 -5.720 -0.170 1.00 94.19 90 SER A N 1
ATOM 682 C CA . SER A 1 90 ? 6.167 -6.676 0.094 1.00 94.19 90 SER A CA 1
ATOM 683 C C . SER A 1 90 ? 6.620 -7.813 1.004 1.00 94.19 90 SER A C 1
ATOM 685 O O . SER A 1 90 ? 5.861 -8.225 1.878 1.00 94.19 90 SER A O 1
ATOM 687 N N . ARG A 1 91 ? 7.860 -8.305 0.851 1.00 95.38 91 ARG A N 1
ATOM 688 C CA . ARG A 1 91 ? 8.419 -9.347 1.724 1.00 95.38 91 ARG A CA 1
ATOM 689 C C . ARG A 1 91 ? 8.492 -8.876 3.174 1.00 95.38 91 ARG A C 1
ATOM 691 O O . ARG A 1 91 ? 8.064 -9.620 4.055 1.00 95.38 91 ARG A O 1
ATOM 698 N N . SER A 1 92 ? 9.037 -7.686 3.415 1.00 96.56 92 SER A N 1
ATOM 699 C CA . SER A 1 92 ? 9.149 -7.126 4.765 1.00 96.56 92 SER A CA 1
ATOM 700 C C . SER A 1 92 ? 7.771 -6.835 5.356 1.00 96.56 92 SER A C 1
ATOM 702 O O . SER A 1 92 ? 7.481 -7.270 6.466 1.00 96.56 92 SER A O 1
ATOM 704 N N . VAL A 1 93 ? 6.884 -6.204 4.585 1.00 97.44 93 VAL A N 1
ATOM 705 C CA . VAL A 1 93 ? 5.511 -5.884 5.009 1.00 97.44 93 VAL A CA 1
ATOM 706 C C . VAL A 1 93 ? 4.745 -7.154 5.382 1.00 97.44 93 VAL A C 1
ATOM 708 O O . VAL A 1 93 ? 4.187 -7.234 6.472 1.00 97.44 93 VAL A O 1
ATOM 711 N N . ARG A 1 94 ? 4.796 -8.200 4.544 1.00 97.06 94 ARG A N 1
ATOM 712 C CA . ARG A 1 94 ? 4.231 -9.522 4.867 1.00 97.06 94 ARG A CA 1
ATOM 713 C C . ARG A 1 94 ? 4.769 -10.095 6.166 1.00 97.06 94 ARG A C 1
ATOM 715 O O . ARG A 1 94 ? 4.017 -10.690 6.932 1.00 97.06 94 ARG A O 1
ATOM 722 N N . HIS A 1 95 ? 6.083 -10.001 6.364 1.00 97.69 95 HIS A N 1
ATOM 723 C CA . HIS A 1 95 ? 6.725 -10.554 7.546 1.00 97.69 95 HIS A CA 1
ATOM 724 C C . HIS A 1 95 ? 6.185 -9.892 8.816 1.00 97.69 95 HIS A C 1
ATOM 726 O O . HIS A 1 95 ? 5.767 -10.611 9.721 1.00 97.69 95 HIS A O 1
ATOM 732 N N . HIS A 1 96 ? 6.135 -8.559 8.843 1.00 98.06 96 HIS A N 1
ATOM 733 C CA . HIS A 1 96 ? 5.621 -7.789 9.975 1.00 98.06 96 HIS A CA 1
ATOM 734 C C . HIS A 1 96 ? 4.127 -8.010 10.208 1.00 98.06 96 HIS A C 1
ATOM 736 O O . HIS A 1 96 ? 3.726 -8.322 11.325 1.00 98.06 96 HIS A O 1
ATOM 742 N N . LEU A 1 97 ? 3.303 -7.958 9.158 1.00 98.12 97 LEU A N 1
ATOM 743 C CA . LEU A 1 97 ? 1.862 -8.205 9.272 1.00 98.12 97 LEU A CA 1
ATOM 744 C C . LEU A 1 97 ? 1.555 -9.575 9.886 1.00 98.12 97 LEU A C 1
ATOM 746 O O . LEU A 1 97 ? 0.753 -9.673 10.815 1.00 98.12 97 LEU A O 1
ATOM 750 N N . ARG A 1 98 ? 2.237 -10.628 9.424 1.00 97.81 98 ARG A N 1
ATOM 751 C CA . ARG A 1 98 ? 2.038 -11.976 9.962 1.00 97.81 98 ARG A CA 1
ATOM 752 C C . ARG A 1 98 ? 2.570 -12.112 11.385 1.00 97.81 98 ARG A C 1
ATOM 754 O O . ARG A 1 98 ? 1.898 -12.696 12.225 1.00 97.81 98 ARG A O 1
ATOM 761 N N . LYS A 1 99 ? 3.788 -11.629 11.640 1.00 98.00 99 LYS A N 1
ATOM 762 C CA . LYS A 1 99 ? 4.476 -11.822 12.923 1.00 98.00 99 LYS A CA 1
ATOM 763 C C . LYS A 1 99 ? 3.833 -11.014 14.048 1.00 98.00 99 LYS A C 1
ATOM 765 O O . LYS A 1 99 ? 3.625 -11.560 15.126 1.00 98.00 99 LYS A O 1
ATOM 770 N N . ASP A 1 100 ? 3.551 -9.742 13.793 1.00 98.06 100 ASP A N 1
ATOM 771 C CA . ASP A 1 100 ? 3.197 -8.780 14.836 1.00 98.06 100 ASP A CA 1
ATOM 772 C C . ASP A 1 100 ? 1.669 -8.629 14.974 1.00 98.06 100 ASP A C 1
ATOM 774 O O . ASP A 1 100 ? 1.182 -8.293 16.051 1.00 98.06 100 ASP A O 1
ATOM 778 N N . TYR A 1 101 ? 0.904 -8.936 13.915 1.00 97.69 101 TYR A N 1
ATOM 779 C CA . TYR A 1 101 ? -0.551 -8.720 13.869 1.00 97.69 101 TYR A CA 1
ATOM 780 C C . TYR A 1 101 ? -1.372 -9.956 13.467 1.00 97.69 101 TYR A C 1
ATOM 782 O O . TYR A 1 101 ? -2.599 -9.891 13.459 1.00 97.69 101 TYR A O 1
ATOM 790 N N . GLY A 1 102 ? -0.734 -11.079 13.116 1.00 97.75 102 GLY A N 1
ATOM 791 C CA . GLY A 1 102 ? -1.434 -12.293 12.677 1.00 97.75 102 GLY A CA 1
ATOM 792 C C . GLY A 1 102 ? -2.178 -12.151 11.341 1.00 97.75 102 GLY A C 1
ATOM 793 O O . GLY A 1 102 ? -3.028 -12.980 11.023 1.00 97.75 102 GLY A O 1
ATOM 794 N N . ILE A 1 103 ? -1.878 -11.115 10.551 1.00 98.00 103 ILE A N 1
ATOM 795 C CA . ILE A 1 103 ? -2.511 -10.872 9.250 1.00 98.00 103 ILE A CA 1
ATOM 796 C C . ILE A 1 103 ? -1.713 -11.611 8.175 1.00 98.00 103 ILE A C 1
ATOM 798 O O . ILE A 1 103 ? -0.590 -11.234 7.838 1.00 98.00 103 ILE A O 1
ATOM 802 N N . GLU A 1 104 ? -2.298 -12.673 7.623 1.00 95.44 104 GLU A N 1
ATOM 803 C CA . GLU A 1 104 ? -1.627 -13.533 6.638 1.00 95.44 104 GLU A CA 1
ATOM 804 C C . GLU A 1 104 ? -1.989 -13.230 5.180 1.00 95.44 104 GLU A C 1
ATOM 806 O O . GLU A 1 104 ? -1.286 -13.683 4.280 1.00 95.44 104 GLU A O 1
ATOM 811 N N . GLY A 1 105 ? -3.063 -12.477 4.933 1.00 94.50 105 GLY A N 1
ATOM 812 C CA . GLY A 1 105 ? -3.568 -12.169 3.596 1.00 94.50 105 GLY A CA 1
ATOM 813 C C . GLY A 1 105 ? -4.827 -11.307 3.645 1.00 94.50 105 GLY A C 1
ATOM 814 O O . GLY A 1 105 ? -5.139 -10.716 4.676 1.00 94.50 105 GLY A O 1
ATOM 815 N N . GLY A 1 106 ? -5.549 -11.234 2.529 1.00 96.31 106 GLY A N 1
ATOM 816 C CA . GLY A 1 106 ? -6.751 -10.406 2.378 1.00 96.31 106 GLY A CA 1
ATOM 817 C C . GLY A 1 106 ? -6.466 -8.964 1.954 1.00 96.31 106 GLY A C 1
ATOM 818 O O . GLY A 1 106 ? -7.394 -8.173 1.837 1.00 96.31 106 GLY A O 1
ATOM 819 N N . ILE A 1 107 ? -5.200 -8.627 1.694 1.00 97.94 107 ILE A N 1
ATOM 820 C CA . ILE A 1 107 ? -4.778 -7.305 1.224 1.00 97.94 107 ILE A CA 1
ATOM 821 C C . ILE A 1 107 ? -4.337 -7.455 -0.235 1.00 97.94 107 ILE A C 1
ATOM 823 O O . ILE A 1 107 ? -3.273 -8.029 -0.470 1.00 97.94 107 ILE A O 1
ATOM 827 N N . PRO A 1 108 ? -5.115 -7.004 -1.231 1.00 97.81 108 PRO A N 1
ATOM 828 C CA . PRO A 1 108 ? -4.671 -7.030 -2.615 1.00 97.81 108 PRO A CA 1
ATOM 829 C C . PRO A 1 108 ? -3.540 -6.019 -2.832 1.00 97.81 108 PRO A C 1
ATOM 831 O O . PRO A 1 108 ? -3.561 -4.904 -2.303 1.00 97.81 108 PRO A O 1
ATOM 834 N N . VAL A 1 109 ? -2.551 -6.406 -3.637 1.00 97.38 109 VAL A N 1
ATOM 835 C CA . VAL A 1 109 ? -1.385 -5.581 -3.949 1.00 97.38 109 VAL A CA 1
ATOM 836 C C . VAL A 1 109 ? -1.055 -5.542 -5.427 1.00 97.38 109 VAL A C 1
ATOM 838 O O . VAL A 1 109 ? -1.154 -6.553 -6.123 1.00 97.38 109 VAL A O 1
ATOM 841 N N . VAL A 1 110 ? -0.600 -4.378 -5.887 1.00 96.62 110 VAL A N 1
ATOM 842 C CA . VAL A 1 110 ? 0.000 -4.182 -7.209 1.00 96.62 110 VAL A CA 1
ATOM 843 C C . VAL A 1 110 ? 1.511 -4.359 -7.079 1.00 96.62 110 VAL A C 1
ATOM 845 O O . VAL A 1 110 ? 2.169 -3.581 -6.389 1.00 96.62 110 VAL A O 1
ATOM 848 N N . PHE A 1 111 ? 2.079 -5.352 -7.764 1.00 93.94 111 PHE A N 1
ATOM 849 C CA . PHE A 1 111 ? 3.529 -5.584 -7.775 1.00 93.94 111 PHE A CA 1
ATOM 850 C C . PHE A 1 111 ? 4.015 -6.117 -9.129 1.00 93.94 111 PHE A C 1
ATOM 852 O O . PHE A 1 111 ? 3.222 -6.540 -9.971 1.00 93.94 111 PHE A O 1
ATOM 859 N N . SER A 1 112 ? 5.333 -6.117 -9.348 1.00 93.38 112 SER A N 1
ATOM 860 C CA . SER A 1 112 ? 5.955 -6.693 -10.547 1.00 93.38 112 SER A CA 1
ATOM 861 C C . SER A 1 112 ? 6.577 -8.062 -10.268 1.00 93.38 112 SER A C 1
ATOM 863 O O . SER A 1 112 ? 7.355 -8.224 -9.328 1.00 93.38 112 SER A O 1
ATOM 865 N N . LEU A 1 113 ? 6.316 -9.029 -11.153 1.00 92.38 113 LEU A N 1
ATOM 866 C CA . LEU A 1 113 ? 6.971 -10.345 -11.153 1.00 92.38 113 LEU A CA 1
ATOM 867 C C . LEU A 1 113 ? 8.431 -10.304 -11.631 1.00 92.38 113 LEU A C 1
ATOM 869 O O . LEU A 1 113 ? 9.124 -11.327 -11.599 1.00 92.38 113 LEU A O 1
ATOM 873 N N . GLU A 1 114 ? 8.907 -9.161 -12.129 1.00 92.25 114 GLU A N 1
ATOM 874 C CA . GLU A 1 114 ? 10.296 -8.999 -12.546 1.00 92.25 114 GLU A CA 1
ATOM 875 C C . GLU A 1 114 ? 11.247 -9.337 -11.382 1.00 92.25 114 GLU A C 1
ATOM 877 O O . GLU A 1 114 ? 10.960 -9.078 -10.214 1.00 92.25 114 GLU A O 1
ATOM 882 N N . LYS A 1 115 ? 12.411 -9.924 -11.669 1.00 86.19 115 LYS A N 1
ATOM 883 C CA . LYS A 1 115 ? 13.476 -10.076 -10.666 1.00 86.19 115 LYS A CA 1
ATOM 884 C C . LYS A 1 115 ? 14.325 -8.813 -10.669 1.00 86.19 115 LYS A C 1
ATOM 886 O O . LYS A 1 115 ? 14.680 -8.337 -11.742 1.00 86.19 115 LYS A O 1
ATOM 891 N N . LEU A 1 116 ? 14.661 -8.288 -9.492 1.00 80.50 116 LEU A N 1
ATOM 892 C CA . LEU A 1 116 ? 15.542 -7.123 -9.403 1.00 80.50 116 LEU A CA 1
ATOM 893 C C . LEU A 1 116 ? 16.896 -7.496 -10.012 1.00 80.50 116 LEU A C 1
ATOM 895 O O . LEU A 1 116 ? 17.557 -8.420 -9.540 1.00 80.50 116 LEU A O 1
ATOM 899 N N . LYS A 1 117 ? 17.286 -6.798 -11.080 1.00 71.44 117 LYS A N 1
ATOM 900 C CA . LYS A 1 117 ? 18.564 -7.029 -11.775 1.00 71.44 117 LYS A CA 1
ATOM 901 C C . LYS A 1 117 ? 19.730 -6.275 -11.140 1.00 71.44 117 LYS A C 1
ATOM 903 O O . LYS A 1 117 ? 20.874 -6.492 -11.521 1.00 71.44 117 LYS A O 1
ATOM 908 N N . VAL A 1 118 ? 19.451 -5.405 -10.173 1.00 67.62 118 VAL A N 1
ATOM 909 C CA . VAL A 1 118 ? 20.435 -4.503 -9.578 1.00 67.62 118 VAL A CA 1
ATOM 910 C C . VAL A 1 118 ? 20.480 -4.742 -8.074 1.00 67.62 118 VAL A C 1
ATOM 912 O O . VAL A 1 118 ? 19.443 -4.763 -7.411 1.00 67.62 118 VAL A O 1
ATOM 915 N N . LYS A 1 119 ? 21.684 -4.927 -7.528 1.00 58.62 119 LYS A N 1
ATOM 916 C CA . LYS A 1 119 ? 21.908 -4.784 -6.088 1.00 58.62 119 LYS A CA 1
ATOM 917 C C . LYS A 1 119 ? 22.046 -3.294 -5.809 1.00 58.62 119 LYS A C 1
ATOM 919 O O . LYS A 1 119 ? 22.837 -2.636 -6.480 1.00 58.62 119 LYS A O 1
ATOM 924 N N . LEU A 1 120 ? 21.296 -2.774 -4.839 1.00 57.12 120 LEU A N 1
ATOM 925 C CA . LEU A 1 120 ? 21.558 -1.436 -4.315 1.00 57.12 120 LEU A CA 1
ATOM 926 C C . LEU A 1 120 ? 23.012 -1.417 -3.841 1.00 57.12 120 LEU A C 1
ATOM 928 O O . LEU A 1 120 ? 23.389 -2.172 -2.943 1.00 57.12 120 LEU A O 1
ATOM 932 N N . HIS A 1 121 ? 23.842 -0.617 -4.504 1.00 45.50 121 HIS A N 1
ATOM 933 C CA . HIS A 1 121 ? 25.192 -0.380 -4.028 1.00 45.50 121 HIS A CA 1
ATOM 934 C C . HIS A 1 121 ? 25.060 0.362 -2.700 1.00 45.50 121 HIS A C 1
ATOM 936 O O . HIS A 1 121 ? 24.274 1.306 -2.606 1.00 45.50 121 HIS A O 1
ATOM 942 N N . SER A 1 122 ? 25.784 -0.067 -1.667 1.00 39.44 122 SER A N 1
ATOM 943 C CA . SER A 1 122 ? 25.822 0.676 -0.412 1.00 39.44 122 SER A CA 1
ATOM 944 C C . SER A 1 122 ? 26.320 2.087 -0.712 1.00 39.44 122 SER A C 1
ATOM 946 O O . SER A 1 122 ? 27.468 2.291 -1.113 1.00 39.44 122 SER A O 1
ATOM 948 N N . PHE A 1 123 ? 25.424 3.060 -0.575 1.00 51.22 123 PHE A N 1
ATOM 949 C CA . PHE A 1 123 ? 25.778 4.458 -0.702 1.00 51.22 123 PHE A CA 1
ATOM 950 C C . PHE A 1 123 ? 26.606 4.826 0.529 1.00 51.22 123 PHE A C 1
ATOM 952 O O . PHE A 1 123 ? 26.077 4.952 1.631 1.00 51.22 123 PHE A O 1
ATOM 959 N N . LYS A 1 124 ? 27.924 4.965 0.359 1.00 42.53 124 LYS A N 1
ATOM 960 C CA . LYS A 1 124 ? 28.771 5.665 1.330 1.00 42.53 124 LYS A CA 1
ATOM 961 C C . LYS A 1 124 ? 28.572 7.161 1.106 1.00 42.53 124 LYS A C 1
ATOM 963 O O . LYS A 1 124 ? 29.392 7.807 0.461 1.00 42.53 124 LYS A O 1
ATOM 968 N N . GLY A 1 125 ? 27.425 7.674 1.538 1.00 49.94 125 GLY A N 1
ATOM 969 C CA . GLY A 1 125 ? 27.187 9.113 1.538 1.00 49.94 125 GLY A CA 1
ATOM 970 C C . GLY A 1 125 ? 28.138 9.817 2.505 1.00 49.94 125 GLY A C 1
ATOM 971 O O . GLY A 1 125 ? 28.553 9.194 3.487 1.00 49.94 125 GLY A O 1
ATOM 972 N N . PRO A 1 126 ? 28.493 11.090 2.263 1.00 45.59 126 PRO A N 1
ATOM 973 C CA . PRO A 1 126 ? 29.068 11.912 3.321 1.00 45.59 126 PRO A CA 1
ATOM 974 C C . PRO A 1 126 ? 28.085 11.963 4.504 1.00 45.59 126 PRO A C 1
ATOM 976 O O . PRO A 1 126 ? 26.872 11.882 4.306 1.00 45.59 126 PRO A O 1
ATOM 979 N N . SER A 1 127 ? 28.598 12.057 5.733 1.00 39.91 127 SER A N 1
ATOM 980 C CA . SER A 1 127 ? 27.772 12.331 6.912 1.00 39.91 127 SER A CA 1
ATOM 981 C C . SER A 1 127 ? 27.076 13.673 6.698 1.00 39.91 127 SER A C 1
ATOM 983 O O . SER A 1 127 ? 27.740 14.706 6.669 1.00 39.91 127 SER A O 1
ATOM 985 N N . TRP A 1 128 ? 25.768 13.658 6.467 1.00 38.38 128 TRP A N 1
ATOM 986 C CA . TRP A 1 128 ? 25.001 14.877 6.255 1.00 38.38 128 TRP A CA 1
ATOM 987 C C . TRP A 1 128 ? 24.816 15.580 7.604 1.00 38.38 128 TRP A C 1
ATOM 989 O O . TRP A 1 128 ? 24.080 15.086 8.454 1.00 38.38 128 TRP A O 1
ATOM 999 N N . GLU A 1 129 ? 25.488 16.713 7.806 1.00 43.16 129 GLU A N 1
ATOM 1000 C CA . GLU A 1 129 ? 24.931 17.768 8.655 1.00 43.16 129 GLU A CA 1
ATOM 1001 C C . GLU A 1 129 ? 23.667 18.297 7.955 1.00 43.16 129 GLU A C 1
ATOM 1003 O O . GLU A 1 129 ? 23.635 18.434 6.728 1.00 43.16 129 GLU A O 1
ATOM 1008 N N . GLU A 1 130 ? 22.593 18.495 8.718 1.00 42.62 130 GLU A N 1
ATOM 1009 C CA . GLU A 1 130 ? 21.288 18.930 8.216 1.00 42.62 130 GLU A CA 1
ATOM 1010 C C . GLU A 1 130 ? 21.362 20.340 7.604 1.00 42.62 130 GLU A C 1
ATOM 1012 O O . GLU A 1 130 ? 21.244 21.344 8.304 1.00 42.62 130 GLU A O 1
ATOM 1017 N N . ASP A 1 131 ? 21.502 20.427 6.281 1.00 41.28 131 ASP A N 1
ATOM 1018 C CA . ASP A 1 131 ? 21.302 21.677 5.543 1.00 41.28 131 ASP A CA 1
ATOM 1019 C C . ASP A 1 131 ? 19.798 21.926 5.338 1.00 41.28 131 ASP A C 1
ATOM 1021 O O . ASP A 1 131 ? 19.147 21.282 4.510 1.00 41.28 131 ASP A O 1
ATOM 1025 N N . LYS A 1 132 ? 19.246 22.886 6.091 1.00 45.94 132 LYS A N 1
ATOM 1026 C CA . LYS A 1 132 ? 17.811 23.238 6.133 1.00 45.94 132 LYS A CA 1
ATOM 1027 C C . LYS A 1 132 ? 17.262 23.955 4.886 1.00 45.94 132 LYS A C 1
ATOM 1029 O O . LYS A 1 132 ? 16.068 24.225 4.841 1.00 45.94 132 LYS A O 1
ATOM 1034 N N . ASP A 1 133 ? 18.091 24.216 3.873 1.00 48.91 133 ASP A N 1
ATOM 1035 C CA . ASP A 1 133 ? 17.758 25.111 2.749 1.00 48.91 133 ASP A CA 1
ATOM 1036 C C . ASP A 1 133 ? 17.684 24.436 1.361 1.00 48.91 133 ASP A C 1
ATOM 1038 O O . ASP A 1 133 ? 17.720 25.117 0.334 1.00 48.91 133 ASP A O 1
ATOM 1042 N N . LYS A 1 134 ? 17.554 23.102 1.267 1.00 40.78 134 LYS A N 1
ATOM 1043 C CA . LYS A 1 134 ? 17.351 22.438 -0.040 1.00 40.78 134 LYS A CA 1
ATOM 1044 C C . LYS A 1 134 ? 15.881 22.078 -0.291 1.00 40.78 134 LYS A C 1
ATOM 1046 O O . LYS A 1 134 ? 15.306 21.335 0.502 1.00 40.78 134 LYS A O 1
ATOM 1051 N N . PRO A 1 135 ? 15.277 22.531 -1.409 1.00 36.53 135 PRO A N 1
ATOM 1052 C CA . PRO A 1 135 ? 13.915 22.152 -1.768 1.00 36.53 135 PRO A CA 1
ATOM 1053 C C . PRO A 1 135 ? 13.832 20.640 -2.008 1.00 36.53 135 PRO A C 1
ATOM 1055 O O . PRO A 1 135 ? 14.704 20.041 -2.645 1.00 36.53 135 PRO A O 1
ATOM 1058 N N . SER A 1 136 ? 12.793 20.021 -1.445 1.00 37.31 136 SER A N 1
ATOM 1059 C CA . SER A 1 136 ? 12.594 18.573 -1.475 1.00 37.31 136 SER A CA 1
ATOM 1060 C C . SER A 1 136 ? 12.462 18.062 -2.916 1.00 37.31 136 SER A C 1
ATOM 1062 O O . SER A 1 136 ? 11.804 18.669 -3.753 1.00 37.31 136 SER A O 1
ATOM 1064 N N . TYR A 1 137 ? 13.076 16.917 -3.214 1.00 40.56 137 TYR A N 1
ATOM 1065 C CA . TYR A 1 137 ? 13.102 16.271 -4.536 1.00 40.56 137 TYR A CA 1
ATOM 1066 C C . TYR A 1 137 ? 11.728 15.739 -5.029 1.00 40.56 137 TYR A C 1
ATOM 1068 O O . TYR A 1 137 ? 11.680 14.896 -5.927 1.00 40.56 137 TYR A O 1
ATOM 1076 N N . LEU A 1 138 ? 10.610 16.198 -4.458 1.00 38.75 138 LEU A N 1
ATOM 1077 C CA . LEU A 1 138 ? 9.258 15.674 -4.690 1.00 38.75 138 LEU A CA 1
ATOM 1078 C C . LEU A 1 138 ? 8.538 16.269 -5.918 1.00 38.75 138 LEU A C 1
ATOM 1080 O O . LEU A 1 138 ? 7.497 15.755 -6.320 1.00 38.75 138 LEU A O 1
ATOM 1084 N N . ASP A 1 139 ? 9.114 17.258 -6.602 1.00 32.56 139 ASP A N 1
ATOM 1085 C CA . ASP A 1 139 ? 8.426 18.034 -7.654 1.00 32.56 139 ASP A CA 1
ATOM 1086 C C . ASP A 1 139 ? 8.217 17.330 -9.019 1.00 32.56 139 ASP A C 1
ATOM 1088 O O . ASP A 1 139 ? 7.903 17.985 -10.016 1.00 32.56 139 ASP A O 1
ATOM 1092 N N . LYS A 1 140 ? 8.396 16.004 -9.147 1.00 30.48 140 LYS A N 1
ATOM 1093 C CA . LYS A 1 140 ? 8.305 15.315 -10.461 1.00 30.48 140 LYS A CA 1
ATOM 1094 C C . LYS A 1 140 ? 7.589 13.962 -10.470 1.00 30.48 140 LYS A C 1
ATOM 1096 O O . LYS A 1 140 ? 7.980 13.074 -11.228 1.00 30.48 140 LYS A O 1
ATOM 1101 N N . VAL A 1 141 ? 6.501 13.799 -9.720 1.00 30.25 141 VAL A N 1
ATOM 1102 C CA . VAL A 1 141 ? 5.622 12.626 -9.891 1.00 30.25 141 VAL A CA 1
ATOM 1103 C C . VAL A 1 141 ? 4.416 12.994 -10.763 1.00 30.25 141 VAL A C 1
ATOM 1105 O O . VAL A 1 141 ? 3.514 13.710 -10.346 1.00 30.25 141 VAL A O 1
ATOM 1108 N N . ARG A 1 142 ? 4.396 12.496 -12.007 1.00 27.75 142 ARG A N 1
ATOM 1109 C CA . ARG A 1 142 ? 3.205 12.487 -12.875 1.00 27.75 142 ARG A CA 1
ATOM 1110 C C . ARG A 1 142 ? 2.480 11.156 -12.680 1.00 27.75 142 ARG A C 1
ATOM 1112 O O . ARG A 1 142 ? 2.949 10.133 -13.170 1.00 27.75 142 ARG A O 1
ATOM 1119 N N . LEU A 1 143 ? 1.339 11.174 -11.997 1.00 32.88 143 LEU A N 1
ATOM 1120 C CA . LEU A 1 143 ? 0.415 10.040 -11.950 1.00 32.88 143 LEU A CA 1
ATOM 1121 C C . LEU A 1 143 ? -0.495 10.085 -13.190 1.00 32.88 143 LEU A C 1
ATOM 1123 O O . LEU A 1 143 ? -1.145 11.093 -13.459 1.00 32.88 143 LEU A O 1
ATOM 1127 N N . LEU A 1 144 ? -0.511 9.002 -13.971 1.00 29.75 144 LEU A N 1
ATOM 1128 C CA . LEU A 1 144 ? -1.417 8.806 -15.109 1.00 29.75 144 LEU A CA 1
ATOM 1129 C C . LEU A 1 144 ? -2.637 7.993 -14.636 1.00 29.75 144 LEU A C 1
ATOM 1131 O O . LEU A 1 144 ? -2.437 6.891 -14.124 1.00 29.75 144 LEU A O 1
ATOM 1135 N N . PRO A 1 145 ? -3.884 8.469 -14.803 1.00 30.25 145 PRO A N 1
ATOM 1136 C CA . PRO A 1 145 ? -5.052 7.722 -14.345 1.00 30.25 145 PRO A CA 1
ATOM 1137 C C . PRO A 1 145 ? -5.403 6.551 -15.281 1.00 30.25 145 PRO A C 1
ATOM 1139 O O . PRO A 1 145 ? -5.511 6.709 -16.499 1.00 30.25 145 PRO A O 1
ATOM 1142 N N . PHE A 1 146 ? -5.624 5.373 -14.685 1.00 28.53 146 PHE A N 1
ATOM 1143 C CA . PHE A 1 146 ? -6.158 4.165 -15.324 1.00 28.53 146 PHE A CA 1
ATOM 1144 C C . PHE A 1 146 ? -7.692 4.140 -15.201 1.00 28.53 146 PHE A C 1
ATOM 1146 O O . PHE A 1 146 ? -8.245 4.361 -14.126 1.00 28.53 146 PHE A O 1
ATOM 1153 N N . LYS A 1 147 ? -8.393 3.892 -16.313 1.00 29.69 147 LYS A N 1
ATOM 1154 C CA . LYS A 1 147 ? -9.855 4.010 -16.429 1.00 29.69 147 LYS A CA 1
ATOM 1155 C C . LYS A 1 147 ? -10.530 2.656 -16.163 1.00 29.69 147 LYS A C 1
ATOM 1157 O O . LYS A 1 147 ? -10.564 1.807 -17.047 1.00 29.69 147 LYS A O 1
ATOM 1162 N N . GLY A 1 148 ? -11.081 2.465 -14.963 1.00 29.83 148 GLY A N 1
ATOM 1163 C CA . GLY A 1 148 ? -12.011 1.372 -14.640 1.00 29.83 148 GLY A CA 1
ATOM 1164 C C . GLY A 1 148 ? -13.479 1.830 -14.710 1.00 29.83 148 GLY A C 1
ATOM 1165 O O . GLY A 1 148 ? -13.745 3.027 -14.567 1.00 29.83 148 GLY A O 1
ATOM 1166 N N . PRO A 1 149 ? -14.450 0.932 -14.961 1.00 36.72 149 PRO A N 1
ATOM 1167 C CA . PRO A 1 149 ? -15.851 1.309 -15.050 1.00 36.72 149 PRO A CA 1
ATOM 1168 C C . PRO A 1 149 ? -16.480 1.470 -13.657 1.00 36.72 149 PRO A C 1
ATOM 1170 O O . PRO A 1 149 ? -16.232 0.689 -12.744 1.00 36.72 149 PRO A O 1
ATOM 1173 N N . THR A 1 150 ? -17.385 2.448 -13.572 1.00 34.12 150 THR A N 1
ATOM 1174 C CA . THR A 1 150 ? -18.413 2.684 -12.537 1.00 34.12 150 THR A CA 1
ATOM 1175 C C . THR A 1 150 ? -18.002 3.236 -11.160 1.00 34.12 150 THR A C 1
ATOM 1177 O O . THR A 1 150 ? -17.474 2.544 -10.305 1.00 34.12 150 THR A O 1
ATOM 1180 N N . ARG A 1 151 ? -18.382 4.516 -10.983 1.00 37.78 151 ARG A N 1
ATOM 1181 C CA . ARG A 1 151 ? -18.865 5.241 -9.788 1.00 37.78 151 ARG A CA 1
ATOM 1182 C C . ARG A 1 151 ? -18.579 4.610 -8.418 1.00 37.78 151 ARG A C 1
ATOM 1184 O O . ARG A 1 151 ? -19.240 3.638 -8.068 1.00 37.78 151 ARG A O 1
ATOM 1191 N N . ARG A 1 152 ? -17.779 5.312 -7.609 1.00 35.72 152 ARG A N 1
ATOM 1192 C CA . ARG A 1 152 ? -18.073 5.837 -6.255 1.00 35.72 152 ARG A CA 1
ATOM 1193 C C . ARG A 1 152 ? -16.798 6.502 -5.693 1.00 35.72 152 ARG A C 1
ATOM 1195 O O . ARG A 1 152 ? -15.807 6.555 -6.416 1.00 35.72 152 ARG A O 1
ATOM 1202 N N . HIS A 1 153 ? -16.892 7.180 -4.556 1.00 30.42 153 HIS A N 1
ATOM 1203 C CA . HIS A 1 153 ? -15.966 8.235 -4.136 1.00 30.42 153 HIS A CA 1
ATOM 1204 C C . HIS A 1 153 ? -14.585 7.654 -3.799 1.00 30.42 153 HIS A C 1
ATOM 1206 O O . HIS A 1 153 ? -14.487 6.638 -3.120 1.00 30.42 153 HIS A O 1
ATOM 1212 N N . TRP A 1 154 ? -13.519 8.306 -4.267 1.00 28.58 154 TRP A N 1
ATOM 1213 C CA . TRP A 1 154 ? -12.141 7.946 -3.931 1.00 28.58 154 TRP A CA 1
ATOM 1214 C C . TRP A 1 154 ? -11.563 9.059 -3.060 1.00 28.58 154 TRP A C 1
ATOM 1216 O O . TRP A 1 154 ? -11.569 10.215 -3.486 1.00 28.58 154 TRP A O 1
ATOM 1226 N N . LEU A 1 155 ? -11.077 8.718 -1.866 1.00 26.52 155 LEU A N 1
ATOM 1227 C CA . LEU A 1 155 ? -10.029 9.512 -1.227 1.00 26.52 155 LEU A CA 1
ATOM 1228 C C . LEU A 1 155 ? -8.710 9.130 -1.908 1.00 26.52 155 LEU A C 1
ATOM 1230 O O . LEU A 1 155 ? -8.462 7.944 -2.148 1.00 26.52 155 LEU A O 1
ATOM 1234 N N . ILE A 1 156 ? -7.916 10.139 -2.261 1.00 36.69 156 ILE A N 1
ATOM 1235 C CA . ILE A 1 156 ? -6.518 9.970 -2.675 1.00 36.69 156 ILE A CA 1
ATOM 1236 C C . ILE A 1 156 ? -5.663 10.036 -1.417 1.00 36.69 156 ILE A C 1
ATOM 1238 O O . ILE A 1 156 ? -5.941 10.939 -0.597 1.00 36.69 156 ILE A O 1
#

Sequence (156 aa):
MLGTSCNIFPECQIDARELLYDSSSEEEILSGNPDFVLDCIENIDTKVSFLVACVRRGLNVLSATGAGARTDLTRIRVVDLRESTNDPLSRSVRHHLRKDYGIEGGIPVVFSLEKLKVKLHSFKGPSWEEDKDKPSYLDKVRLLPFKGPTRRHWLI

Radius of gyration: 17.68 Å; chains: 1; bounding box: 48×43×34 Å

Secondary structure (DSSP, 8-state):
------SS-TT----------STTTHHHHT-S--S-EEE----HHHHHHHHHHHHHHT--EEEE---TT---GGGEEEEEGGG--S-HHHHHHHHHHHHHH---S--EEEEE-PPP---------------TTPPPTTTT--PPPP--SS------

Organism: NCBI:txid93759

InterPro domains:
  IPR000594 THIF-type NAD/FAD binding fold [PF00899] (7-77)
  IPR035985 Ubiquitin-activating enzyme-like [SSF69572] (7-115)
  IPR045886 ThiF/MoeB/HesA family [PTHR43267] (7-145)

pLDDT: mean 77.48, std 24.62, range [26.52, 98.12]